Protein AF-A0A9E5JRK7-F1 (afdb_monomer_lite)

Organism: NCBI:txid1470433

InterPro domains:
  IPR021379 Protein of unknown function DUF3012 [PF11216] (36-63)

Radius of gyration: 22.75 Å; chains: 1; bounding box: 49×33×58 Å

Secondary structure (DSSP, 8-state):
-HHHHHHHHHHHHHHHHHHHHHGGG---------SHHHHHHHHHS-GGG--HHHHHHHHHHTSGGGS--

pLDDT: mean 81.44, std 14.99, range [46.78, 96.19]

Structure (mmCIF, N/CA/C/O backbone):
data_AF-A0A9E5JRK7-F1
#
_entry.id   AF-A0A9E5JRK7-F1
#
loop_
_atom_site.group_PDB
_atom_site.id
_atom_site.type_symbol
_atom_site.label_atom_id
_atom_site.label_alt_id
_atom_site.label_comp_id
_atom_site.label_asym_id
_atom_site.label_entity_id
_atom_site.label_seq_id
_atom_site.pdbx_PDB_ins_code
_atom_site.Cartn_x
_atom_site.Cartn_y
_atom_site.Cartn_z
_atom_site.occupancy
_atom_site.B_iso_or_equiv
_atom_site.auth_seq_id
_atom_site.auth_comp_id
_atom_site.auth_asym_id
_atom_site.auth_atom_id
_atom_site.pdbx_PDB_model_num
ATOM 1 N N . MET A 1 1 ? -33.055 -16.056 31.518 1.00 66.31 1 MET A N 1
ATOM 2 C CA . MET A 1 1 ? -33.220 -15.167 30.343 1.00 66.31 1 MET A CA 1
ATOM 3 C C . MET A 1 1 ? -32.398 -13.880 30.469 1.00 66.31 1 MET A C 1
ATOM 5 O O . MET A 1 1 ? -31.387 -13.775 29.798 1.00 66.31 1 MET A O 1
ATOM 9 N N . LYS A 1 2 ? -32.726 -12.950 31.383 1.00 76.25 2 LYS A N 1
ATOM 10 C CA . LYS A 1 2 ? -32.054 -11.629 31.510 1.00 76.25 2 LYS A CA 1
ATOM 11 C C . LYS A 1 2 ? -30.536 -11.678 31.786 1.00 76.25 2 LYS A C 1
ATOM 13 O O . LYS A 1 2 ? -29.796 -10.843 31.288 1.00 76.25 2 LYS A O 1
ATOM 18 N N . LYS A 1 3 ? -30.068 -12.692 32.527 1.00 78.31 3 LYS A N 1
ATOM 19 C CA . LYS A 1 3 ? -28.636 -12.915 32.819 1.00 78.31 3 LYS A CA 1
ATOM 20 C C . LYS A 1 3 ? -27.817 -13.247 31.562 1.00 78.31 3 LYS A C 1
ATOM 22 O O . LYS A 1 3 ? -26.726 -12.725 31.388 1.00 78.31 3 LYS A O 1
ATOM 27 N N . TYR A 1 4 ? -28.380 -14.057 30.665 1.00 89.62 4 TYR A N 1
ATOM 28 C CA . TYR A 1 4 ? -27.747 -14.411 29.391 1.00 89.62 4 TYR A CA 1
ATOM 29 C C . TYR A 1 4 ? -27.723 -13.233 28.418 1.00 89.62 4 TYR A C 1
ATOM 31 O O . TYR A 1 4 ? -26.771 -13.092 27.665 1.00 89.62 4 TYR A O 1
ATOM 39 N N . LEU A 1 5 ? -28.727 -12.352 28.490 1.00 89.69 5 LEU A N 1
ATOM 40 C CA . LEU A 1 5 ? -28.773 -11.126 27.694 1.00 89.69 5 LEU A CA 1
ATOM 41 C C . LEU A 1 5 ? -27.627 -10.165 28.058 1.00 89.69 5 LEU A C 1
ATOM 43 O O . LEU A 1 5 ? -27.004 -9.590 27.173 1.00 89.69 5 LEU A O 1
ATOM 47 N N . GLY A 1 6 ? -27.310 -10.038 29.352 1.00 93.88 6 GLY A N 1
ATOM 48 C CA . GLY A 1 6 ? -26.169 -9.238 29.813 1.00 93.88 6 GLY A CA 1
ATOM 49 C C . GLY A 1 6 ? -24.820 -9.822 29.386 1.00 93.88 6 GLY A C 1
ATOM 50 O O . GLY A 1 6 ? -23.963 -9.093 28.897 1.00 93.88 6 GLY A O 1
ATOM 51 N N . ILE A 1 7 ? -24.654 -11.142 29.505 1.00 94.06 7 ILE A N 1
ATOM 52 C CA . ILE A 1 7 ? -23.429 -11.839 29.079 1.00 94.06 7 ILE A CA 1
ATOM 53 C C . ILE A 1 7 ? -23.235 -11.718 27.560 1.00 94.06 7 ILE A C 1
ATOM 55 O O . ILE A 1 7 ? -22.140 -11.400 27.110 1.00 94.06 7 ILE A O 1
ATOM 59 N N . LEU A 1 8 ? -24.297 -11.904 26.771 1.00 94.19 8 LEU A N 1
ATOM 60 C CA . LEU A 1 8 ? -24.253 -11.760 25.315 1.00 94.19 8 LEU A CA 1
ATOM 61 C C . LEU A 1 8 ? -23.865 -10.337 24.893 1.00 94.19 8 LEU A C 1
ATOM 63 O O . LEU A 1 8 ? -23.052 -10.170 23.989 1.00 94.19 8 LEU A O 1
ATOM 67 N N . SER A 1 9 ? -24.402 -9.322 25.576 1.00 94.44 9 SER A N 1
ATOM 68 C CA . SER A 1 9 ? -24.054 -7.918 25.332 1.00 94.44 9 SER A CA 1
ATOM 69 C C . SER A 1 9 ? -22.564 -7.649 25.574 1.00 94.44 9 SER A C 1
ATOM 71 O O . SER A 1 9 ? -21.892 -7.071 24.724 1.00 94.44 9 SER A O 1
ATOM 73 N N . LEU A 1 10 ? -22.011 -8.146 26.686 1.00 94.56 10 LEU A N 1
ATOM 74 C CA . LEU A 1 10 ? -20.587 -7.987 27.004 1.00 94.56 10 LEU A CA 1
ATOM 75 C C . LEU A 1 10 ? -19.675 -8.702 25.998 1.00 94.56 10 LEU A C 1
ATOM 77 O O . LEU A 1 10 ? -18.641 -8.155 25.622 1.00 94.56 10 LEU A O 1
ATOM 81 N N . LEU A 1 11 ? -20.067 -9.891 25.529 1.00 95.56 11 LEU A N 1
ATOM 82 C CA . LEU A 1 11 ? -19.323 -10.628 24.504 1.00 95.56 11 LEU A CA 1
ATOM 83 C C . LEU A 1 11 ? -19.324 -9.899 23.156 1.00 95.56 11 LEU A C 1
ATOM 85 O O . LEU A 1 11 ? -18.283 -9.819 22.510 1.00 95.56 11 LEU A O 1
ATOM 89 N N . LEU A 1 12 ? -20.464 -9.333 22.751 1.00 96.12 12 LEU A N 1
ATOM 90 C CA . LEU A 1 12 ? -20.571 -8.549 21.519 1.00 96.12 12 LEU A CA 1
ATOM 91 C C . LEU A 1 12 ? -19.724 -7.275 21.579 1.00 96.12 12 LEU A C 1
ATOM 93 O O . LEU A 1 12 ? -19.016 -6.973 20.624 1.00 96.12 12 LEU A O 1
ATOM 97 N N . ILE A 1 13 ? -19.745 -6.558 22.705 1.00 96.19 13 ILE A N 1
ATOM 98 C CA . ILE A 1 13 ? -18.916 -5.361 22.904 1.00 96.19 13 ILE A CA 1
ATOM 99 C C . ILE A 1 13 ? -17.426 -5.725 22.862 1.00 96.19 13 ILE A C 1
ATOM 101 O O . ILE A 1 13 ? -16.648 -5.042 22.199 1.00 96.19 13 ILE A O 1
ATOM 105 N N . GLY A 1 14 ? -17.031 -6.818 23.521 1.00 96.00 14 GLY A N 1
ATOM 106 C CA . GLY A 1 14 ? -15.654 -7.312 23.483 1.00 96.00 14 GLY A CA 1
ATOM 107 C C . GLY A 1 14 ? -15.203 -7.685 22.070 1.00 96.00 14 GLY A C 1
ATOM 108 O O . GLY A 1 14 ? -14.118 -7.293 21.650 1.00 96.00 14 GLY A O 1
ATOM 109 N N . LEU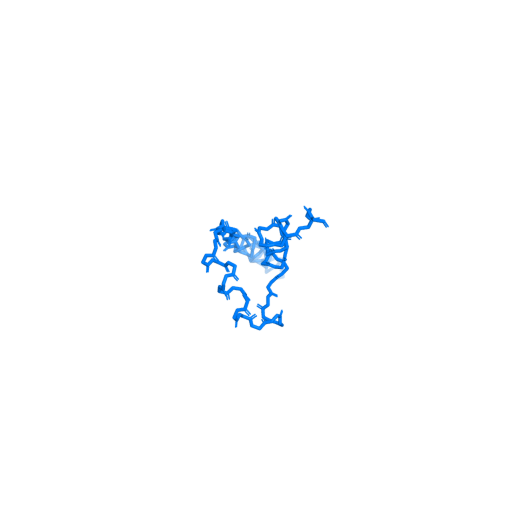 A 1 15 ? -16.054 -8.376 21.308 1.00 95.25 15 LEU A N 1
ATOM 110 C CA . LEU A 1 15 ? -15.775 -8.727 19.915 1.00 95.25 15 LEU A CA 1
ATOM 111 C C . LEU A 1 15 ? -15.601 -7.480 19.038 1.00 95.25 15 LEU A C 1
ATOM 113 O O . LEU A 1 15 ? -14.645 -7.406 18.273 1.00 95.25 15 LEU A O 1
ATOM 117 N N . LEU A 1 16 ? -16.482 -6.485 19.179 1.00 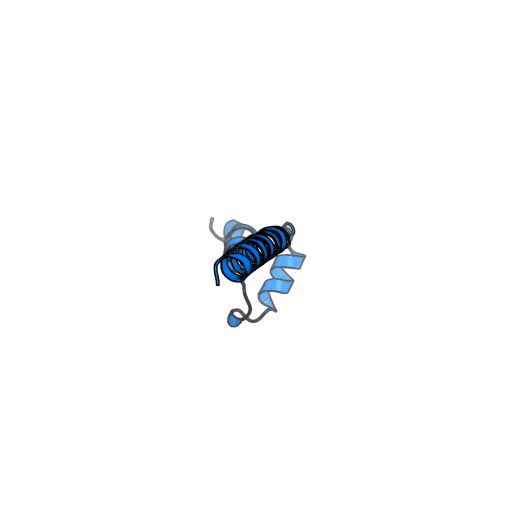94.06 16 LEU A N 1
ATOM 118 C CA . LEU A 1 16 ? -16.380 -5.222 18.443 1.00 94.06 16 LEU A CA 1
ATOM 119 C C . LEU A 1 16 ? -15.084 -4.468 18.769 1.00 94.06 16 LEU A C 1
ATOM 121 O O . LEU A 1 16 ? -14.445 -3.944 17.861 1.00 94.06 16 LEU A O 1
ATOM 125 N N . ALA A 1 17 ? -14.661 -4.451 20.036 1.00 94.06 17 ALA A N 1
ATOM 126 C CA . ALA A 1 17 ? -13.407 -3.820 20.446 1.00 94.06 17 ALA A CA 1
ATOM 127 C C . ALA A 1 17 ? -12.173 -4.519 19.846 1.00 94.06 17 ALA A C 1
ATOM 129 O O . ALA A 1 17 ? -11.236 -3.850 19.414 1.00 94.06 17 ALA A O 1
ATOM 130 N N . VAL A 1 18 ? -12.185 -5.855 19.771 1.00 93.12 18 VAL A N 1
ATOM 131 C CA . VAL A 1 18 ? -11.109 -6.636 19.137 1.00 93.12 18 VAL A CA 1
ATOM 132 C C . VAL A 1 18 ? -11.048 -6.367 17.633 1.00 93.12 18 VAL A C 1
ATOM 134 O O . VAL A 1 18 ? -9.964 -6.135 17.105 1.00 93.12 18 VAL A O 1
ATOM 137 N N . LEU A 1 19 ? -12.197 -6.346 16.951 1.00 88.31 19 LEU A N 1
ATOM 138 C CA . LEU A 1 19 ? -12.264 -6.048 15.518 1.00 88.31 19 LEU A CA 1
ATOM 139 C C . LEU A 1 19 ? -11.767 -4.630 15.207 1.00 88.31 19 LEU A C 1
ATOM 141 O O . LEU A 1 19 ? -10.989 -4.459 14.276 1.00 88.31 19 LEU A O 1
ATOM 145 N N . ALA A 1 20 ? -12.137 -3.635 16.018 1.00 87.44 20 ALA A N 1
ATOM 146 C CA . ALA A 1 20 ? -11.656 -2.263 15.856 1.00 87.44 20 ALA A CA 1
ATOM 147 C C . ALA A 1 20 ? -10.140 -2.127 16.095 1.00 87.44 20 ALA A C 1
ATOM 149 O O . ALA A 1 20 ? -9.474 -1.363 15.401 1.00 87.44 20 ALA A O 1
ATOM 150 N N . GLY A 1 21 ? -9.578 -2.875 17.051 1.00 86.12 21 GLY A N 1
ATOM 151 C CA . GLY A 1 21 ? -8.132 -2.895 17.295 1.00 86.12 21 GLY A CA 1
ATOM 152 C C . GLY A 1 21 ? -7.334 -3.542 16.159 1.00 86.12 21 GLY A C 1
ATOM 153 O O . GLY A 1 21 ? -6.222 -3.110 15.869 1.00 86.12 21 GLY A O 1
ATOM 154 N N . LEU A 1 22 ? -7.908 -4.540 15.480 1.00 81.19 22 LEU A N 1
ATOM 155 C CA . LEU A 1 22 ? -7.284 -5.202 14.329 1.00 81.19 22 LEU A CA 1
ATOM 156 C C . LEU A 1 22 ? -7.193 -4.287 13.101 1.00 81.19 22 LEU A C 1
ATOM 158 O O . LEU A 1 22 ? -6.229 -4.392 12.350 1.00 81.19 22 LEU A O 1
ATOM 162 N N . SER A 1 23 ? -8.125 -3.347 12.928 1.00 77.06 23 SER A N 1
ATOM 163 C CA . SER A 1 23 ? -8.075 -2.359 11.840 1.00 77.06 23 SER A CA 1
ATOM 164 C C . SER A 1 23 ? -6.872 -1.409 11.930 1.00 77.06 23 SER A C 1
ATOM 166 O O . SER A 1 23 ? -6.468 -0.839 10.928 1.00 77.06 23 SER A O 1
ATOM 168 N N . MET A 1 24 ? -6.250 -1.250 13.105 1.00 70.00 24 MET A N 1
ATOM 169 C CA . MET A 1 24 ? -5.039 -0.425 13.257 1.00 70.00 24 MET A CA 1
ATOM 170 C C . MET A 1 24 ? -3.756 -1.117 12.772 1.00 70.00 24 MET A C 1
ATOM 172 O O . MET A 1 24 ? -2.705 -0.483 12.721 1.00 70.00 24 MET A O 1
ATOM 176 N N . LEU A 1 25 ? -3.822 -2.409 12.435 1.00 64.06 25 LEU A N 1
ATOM 177 C CA . LEU A 1 25 ? -2.695 -3.169 11.889 1.00 64.06 25 LEU A CA 1
ATOM 178 C C . LEU A 1 25 ? -2.601 -3.084 10.362 1.00 64.06 25 LEU A C 1
ATOM 180 O O . LEU A 1 25 ? -1.683 -3.672 9.790 1.00 64.06 25 LEU A O 1
ATOM 184 N N . GLU A 1 26 ? -3.489 -2.335 9.701 1.00 61.62 26 GLU A N 1
ATOM 185 C CA . GLU A 1 26 ? -3.295 -1.924 8.309 1.00 61.62 26 GLU A CA 1
ATOM 186 C C . GLU A 1 26 ? -2.166 -0.886 8.262 1.00 61.62 26 GLU A C 1
ATOM 188 O O . GLU A 1 26 ? -2.367 0.323 8.162 1.00 61.62 26 GLU A O 1
ATOM 193 N N . GLY A 1 27 ? -0.936 -1.380 8.396 1.00 53.78 27 GLY A N 1
ATOM 194 C CA . GLY A 1 27 ? 0.260 -0.639 8.056 1.00 53.78 27 GLY A CA 1
ATOM 195 C C . GLY A 1 27 ? 0.209 -0.335 6.569 1.00 53.78 27 GLY A C 1
ATOM 196 O O . GLY A 1 27 ? 0.564 -1.177 5.750 1.00 53.78 27 GLY A O 1
ATOM 197 N N . ASN A 1 28 ? -0.242 0.868 6.224 1.00 59.34 28 ASN A N 1
ATOM 198 C CA . ASN A 1 28 ? 0.002 1.454 4.920 1.00 59.34 28 ASN A CA 1
ATOM 199 C C . ASN A 1 28 ? 1.510 1.685 4.801 1.00 59.34 28 ASN A C 1
ATOM 201 O O . ASN A 1 28 ? 2.033 2.730 5.188 1.00 59.34 28 ASN A O 1
ATOM 205 N N . THR A 1 29 ? 2.231 0.675 4.321 1.00 46.78 29 THR A N 1
ATOM 206 C CA . THR A 1 29 ? 3.577 0.871 3.806 1.00 46.78 29 THR A CA 1
ATOM 207 C C . THR A 1 29 ? 3.436 1.592 2.469 1.00 46.78 29 THR A C 1
ATOM 209 O O . THR A 1 29 ? 3.639 0.999 1.411 1.00 46.78 29 THR A O 1
ATOM 212 N N . GLU A 1 30 ? 3.119 2.888 2.511 1.00 51.56 30 GLU A N 1
ATOM 213 C CA . GLU A 1 30 ? 3.616 3.850 1.525 1.00 51.56 30 GLU A CA 1
ATO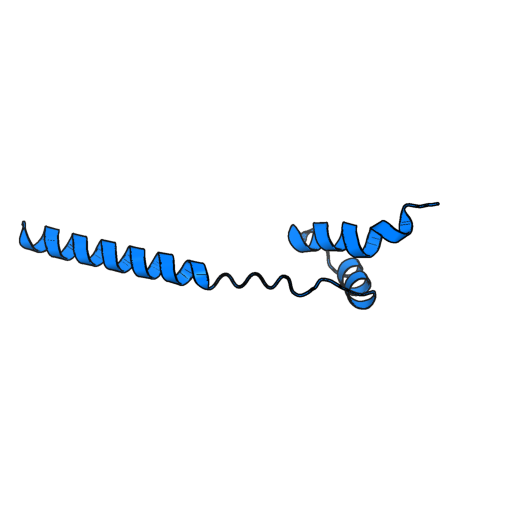M 214 C C . GLU A 1 30 ? 5.139 3.873 1.692 1.00 51.56 30 GLU A C 1
ATOM 216 O O . GLU A 1 30 ? 5.734 4.797 2.240 1.00 51.56 30 GLU A O 1
ATOM 221 N N . SER A 1 31 ? 5.777 2.760 1.335 1.00 53.47 31 SER A N 1
ATOM 222 C CA . SER A 1 31 ? 7.215 2.677 1.228 1.00 53.47 31 SER A CA 1
ATOM 223 C C . SER A 1 31 ? 7.532 3.535 0.023 1.00 53.47 31 SER A C 1
ATOM 225 O O . SER A 1 31 ? 7.359 3.077 -1.098 1.00 53.47 31 SER A O 1
ATOM 227 N N . GLU A 1 32 ? 7.828 4.804 0.297 1.00 56.16 32 GLU A N 1
ATOM 228 C CA . GLU A 1 32 ? 8.447 5.805 -0.566 1.00 56.16 32 GLU A CA 1
ATOM 229 C C . GLU A 1 32 ? 8.827 5.214 -1.936 1.00 56.16 32 GLU A C 1
ATOM 231 O O . GLU A 1 32 ? 9.890 4.618 -2.101 1.00 56.16 32 GLU A O 1
ATOM 236 N N . LEU A 1 33 ? 7.885 5.286 -2.888 1.00 64.81 33 LEU A N 1
ATOM 237 C CA . LEU A 1 33 ? 8.009 4.736 -4.243 1.00 64.81 33 LEU A CA 1
ATOM 238 C C . LEU A 1 33 ? 8.945 5.645 -5.047 1.00 64.81 33 LEU A C 1
ATOM 240 O O . LEU A 1 33 ? 8.495 6.445 -5.870 1.00 64.81 33 LEU A O 1
ATOM 244 N N . VAL A 1 34 ? 10.233 5.636 -4.707 1.00 64.38 34 VAL A N 1
ATOM 245 C CA . VAL A 1 34 ? 11.178 6.656 -5.164 1.00 64.38 34 VAL A CA 1
ATOM 246 C C . VAL A 1 34 ? 12.434 6.012 -5.739 1.00 64.38 34 VAL A C 1
ATOM 248 O O . VAL A 1 34 ? 13.178 5.323 -5.041 1.00 64.38 34 VAL A O 1
ATOM 251 N N . GLY A 1 35 ? 12.686 6.304 -7.018 1.00 72.94 35 GLY A N 1
ATOM 252 C CA . GLY A 1 35 ? 13.955 6.064 -7.706 1.00 72.94 35 GLY A CA 1
ATOM 253 C C . GLY A 1 35 ? 13.851 5.211 -8.975 1.00 72.94 35 GLY A C 1
ATOM 254 O O . GLY A 1 35 ? 12.932 4.413 -9.132 1.00 72.94 35 GLY A O 1
ATOM 255 N N . GLU A 1 36 ? 14.856 5.346 -9.844 1.00 81.62 36 GLU A N 1
ATOM 256 C CA . GLU A 1 36 ? 14.987 4.632 -11.129 1.00 81.62 36 GLU A CA 1
ATOM 257 C C . GLU A 1 36 ? 14.819 3.113 -10.989 1.00 81.62 36 GLU A C 1
ATOM 259 O O . GLU A 1 36 ? 14.028 2.488 -11.685 1.00 81.62 36 GLU A O 1
ATOM 264 N N . ALA A 1 37 ? 15.490 2.520 -9.995 1.00 84.94 37 ALA A N 1
ATOM 265 C CA . ALA A 1 37 ? 15.434 1.079 -9.751 1.00 84.94 37 ALA A CA 1
ATOM 266 C C . ALA A 1 37 ? 14.020 0.573 -9.409 1.00 84.94 37 ALA A C 1
ATOM 268 O O . ALA A 1 37 ? 13.715 -0.604 -9.602 1.00 84.94 37 ALA A O 1
ATOM 269 N N . TRP A 1 38 ? 13.157 1.443 -8.879 1.00 88.75 38 TRP A N 1
ATOM 270 C CA . TRP A 1 38 ? 11.758 1.113 -8.635 1.00 88.75 38 TRP A CA 1
ATOM 271 C C . TRP A 1 38 ? 10.929 1.200 -9.923 1.00 88.75 38 TRP A C 1
ATOM 273 O O . TRP A 1 38 ? 10.100 0.324 -10.160 1.00 88.75 38 TRP A O 1
ATOM 283 N N . CYS A 1 39 ? 11.193 2.192 -10.779 1.00 90.62 39 CYS A N 1
ATOM 284 C CA . CYS A 1 39 ? 10.581 2.290 -12.104 1.00 90.62 39 CYS A CA 1
ATOM 285 C C . CYS A 1 39 ? 10.900 1.054 -12.961 1.00 90.62 39 CYS A C 1
ATOM 287 O O . CYS A 1 39 ? 9.976 0.443 -13.497 1.00 90.62 39 CYS A O 1
ATOM 289 N N . ASP A 1 40 ? 12.163 0.615 -12.994 1.00 91.19 40 ASP A N 1
ATOM 290 C CA . ASP A 1 40 ? 12.587 -0.610 -13.691 1.00 91.19 40 ASP A CA 1
ATOM 291 C C . ASP A 1 40 ? 11.831 -1.846 -13.183 1.00 91.19 40 ASP A C 1
ATOM 293 O O . ASP A 1 40 ? 11.256 -2.614 -13.954 1.00 91.19 40 ASP A O 1
ATOM 297 N N . ALA A 1 41 ? 11.760 -2.008 -11.859 1.00 91.44 41 ALA A N 1
ATOM 298 C CA . ALA A 1 41 ? 11.048 -3.125 -11.245 1.00 91.44 41 ALA A CA 1
ATOM 299 C C . ALA A 1 41 ? 9.538 -3.107 -11.550 1.00 91.44 41 ALA A C 1
ATOM 301 O O . ALA A 1 41 ? 8.913 -4.165 -11.655 1.00 91.44 41 ALA A O 1
ATOM 302 N N . MET A 1 42 ? 8.943 -1.920 -11.689 1.00 92.31 42 MET A N 1
ATOM 303 C CA . MET A 1 42 ? 7.539 -1.755 -12.059 1.00 92.31 42 MET A CA 1
ATOM 304 C C . MET A 1 42 ? 7.283 -2.098 -13.527 1.00 92.31 42 MET A C 1
ATOM 306 O O . MET A 1 42 ? 6.268 -2.728 -13.814 1.00 92.31 42 MET A O 1
ATOM 310 N N . VAL A 1 43 ? 8.196 -1.757 -14.444 1.00 92.50 43 VAL A N 1
ATOM 311 C CA . VAL A 1 43 ? 8.100 -2.135 -15.868 1.00 92.50 43 VAL A CA 1
ATOM 312 C C . VAL A 1 43 ? 8.096 -3.657 -16.042 1.00 92.50 43 VAL A C 1
ATOM 314 O O . VAL A 1 43 ? 7.333 -4.179 -16.856 1.00 92.50 43 VAL A O 1
ATOM 317 N N . ASP A 1 44 ? 8.884 -4.376 -15.241 1.00 94.19 44 ASP A N 1
ATOM 318 C CA . ASP A 1 44 ? 8.941 -5.844 -15.263 1.00 94.19 44 ASP A CA 1
ATOM 319 C C . ASP A 1 44 ? 7.736 -6.519 -14.577 1.00 94.19 44 ASP A C 1
ATOM 321 O O . ASP A 1 44 ? 7.471 -7.710 -14.786 1.00 94.19 44 ASP A O 1
ATOM 325 N N . LYS A 1 45 ? 6.982 -5.784 -13.752 1.00 93.81 45 LYS A N 1
ATOM 326 C CA . LYS A 1 45 ? 5.820 -6.299 -13.021 1.00 93.81 45 LYS A CA 1
ATOM 327 C C . LYS A 1 45 ? 4.565 -6.277 -13.912 1.00 93.81 45 LYS A C 1
ATOM 329 O O . LYS A 1 45 ? 4.168 -5.202 -14.362 1.00 93.81 45 LYS A O 1
ATOM 334 N N . PRO A 1 46 ? 3.847 -7.407 -14.094 1.00 95.88 46 PRO A N 1
ATOM 335 C CA . PRO A 1 46 ? 2.568 -7.428 -14.808 1.00 95.88 46 PRO A CA 1
ATOM 336 C C . PRO A 1 46 ? 1.566 -6.408 -14.250 1.00 95.88 46 PRO A C 1
ATOM 338 O O . PRO A 1 46 ? 1.339 -6.349 -13.040 1.00 95.88 46 PRO A O 1
ATOM 341 N N . ASN A 1 47 ? 0.963 -5.611 -15.135 1.00 88.56 47 ASN A N 1
ATOM 342 C CA . ASN A 1 47 ? 0.084 -4.495 -14.765 1.00 88.56 47 ASN A CA 1
ATOM 343 C C . ASN A 1 47 ? -1.200 -4.918 -14.029 1.00 88.56 47 ASN A C 1
ATOM 345 O O . ASN A 1 47 ? -1.753 -4.140 -13.258 1.00 88.56 47 ASN A O 1
ATOM 349 N N . ASP A 1 48 ? -1.658 -6.154 -14.215 1.00 94.25 48 ASP A N 1
ATOM 350 C CA . ASP A 1 48 ? -2.796 -6.745 -13.507 1.00 94.25 48 ASP A CA 1
ATOM 351 C C . ASP A 1 48 ? -2.502 -7.046 -12.027 1.00 94.25 48 ASP A C 1
ATOM 353 O O . ASP A 1 48 ? -3.424 -7.273 -11.245 1.00 94.25 48 ASP A O 1
ATOM 357 N N . GLN A 1 49 ? -1.228 -7.013 -11.630 1.00 93.81 49 GLN A N 1
ATOM 358 C CA . GLN A 1 49 ? -0.773 -7.186 -10.249 1.00 93.81 49 GLN A CA 1
ATOM 359 C C . GLN A 1 49 ? -0.460 -5.857 -9.556 1.00 93.81 49 GLN A C 1
ATOM 361 O O . GLN A 1 49 ? 0.039 -5.851 -8.426 1.00 93.81 49 GLN A O 1
ATOM 366 N N . TRP A 1 50 ? -0.687 -4.731 -10.230 1.00 91.69 50 TRP A N 1
ATOM 367 C CA . TRP A 1 50 ? -0.453 -3.419 -9.650 1.00 91.69 50 TRP A CA 1
ATOM 368 C C . TRP A 1 50 ? -1.584 -3.055 -8.696 1.00 91.69 50 TRP A C 1
ATOM 370 O O . TRP A 1 50 ? -2.768 -3.257 -8.967 1.00 91.69 50 TRP A O 1
ATOM 380 N N . THR A 1 51 ? -1.211 -2.473 -7.567 1.00 91.50 51 THR A N 1
ATOM 381 C CA . THR A 1 51 ? -2.152 -1.777 -6.697 1.00 91.50 51 THR A CA 1
ATOM 382 C C . THR A 1 51 ? -2.474 -0.393 -7.266 1.00 91.50 51 THR A C 1
ATOM 384 O O . THR A 1 51 ? -1.735 0.166 -8.083 1.00 91.50 51 THR A O 1
ATOM 387 N N . GLU A 1 52 ? -3.575 0.202 -6.809 1.00 89.56 52 GLU A N 1
ATOM 388 C CA . GLU A 1 52 ? -3.925 1.584 -7.162 1.00 89.56 52 GLU A CA 1
ATOM 389 C C . GLU A 1 52 ? -2.817 2.569 -6.747 1.00 89.56 52 GLU A C 1
ATOM 391 O O . GLU A 1 52 ? -2.447 3.457 -7.516 1.00 89.56 52 GLU A O 1
ATOM 396 N N . ALA A 1 53 ? -2.230 2.362 -5.565 1.00 86.69 53 ALA A N 1
ATOM 397 C CA . ALA A 1 53 ? -1.138 3.182 -5.050 1.00 86.69 53 ALA A CA 1
ATOM 398 C C . ALA A 1 53 ? 0.123 3.090 -5.924 1.00 86.69 53 ALA A C 1
ATOM 400 O O . ALA A 1 53 ? 0.695 4.119 -6.279 1.00 86.69 53 ALA A O 1
ATOM 401 N N . GLU A 1 54 ? 0.525 1.882 -6.329 1.00 90.00 54 GLU A N 1
ATOM 402 C CA . GLU A 1 54 ? 1.659 1.677 -7.241 1.00 90.00 54 GLU A CA 1
ATOM 403 C C . GLU A 1 54 ? 1.404 2.299 -8.616 1.00 90.00 54 GLU A C 1
ATOM 405 O O . GLU A 1 54 ? 2.301 2.911 -9.186 1.00 90.00 54 GLU A O 1
ATOM 410 N N . THR A 1 55 ? 0.173 2.210 -9.124 1.00 91.56 55 THR A N 1
ATOM 411 C CA . THR A 1 55 ? -0.212 2.822 -10.404 1.00 91.56 55 THR A CA 1
ATOM 412 C C . THR A 1 55 ? -0.061 4.342 -10.358 1.00 91.56 55 THR A C 1
ATOM 414 O O . THR A 1 55 ? 0.560 4.943 -11.236 1.00 91.56 55 THR A O 1
ATOM 4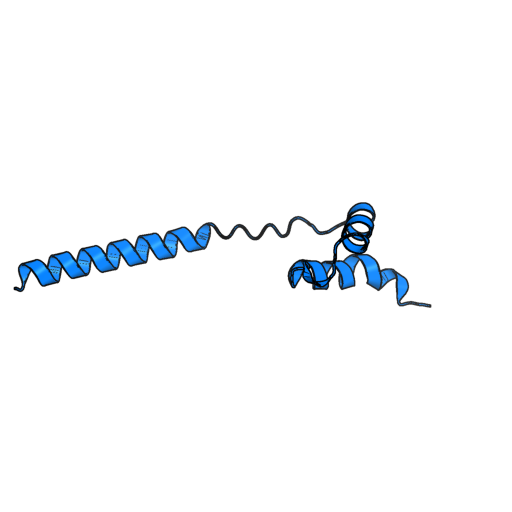17 N N . LEU A 1 56 ? -0.602 4.976 -9.314 1.00 88.81 56 LEU A N 1
ATOM 418 C CA . LEU A 1 56 ? -0.498 6.422 -9.121 1.00 88.81 56 LEU A CA 1
ATOM 419 C C . LEU A 1 56 ? 0.942 6.861 -8.842 1.00 88.81 56 LEU A C 1
ATOM 421 O O . LEU A 1 56 ? 1.352 7.917 -9.320 1.00 88.81 56 LEU A O 1
ATOM 425 N N . GLY A 1 57 ? 1.700 6.070 -8.083 1.00 86.62 57 GLY A N 1
ATOM 426 C CA . GLY A 1 57 ? 3.117 6.304 -7.827 1.00 86.62 57 GLY A CA 1
ATOM 427 C C . GLY A 1 57 ? 3.942 6.243 -9.107 1.00 86.62 57 GLY A C 1
ATOM 428 O O . GLY A 1 57 ? 4.707 7.159 -9.379 1.00 86.62 57 GLY A O 1
ATOM 429 N N . PHE A 1 58 ? 3.722 5.231 -9.947 1.00 89.19 58 PHE A N 1
ATOM 430 C CA . PHE A 1 58 ? 4.466 5.039 -11.191 1.00 89.19 58 PHE A CA 1
ATOM 431 C C . PHE A 1 58 ? 4.208 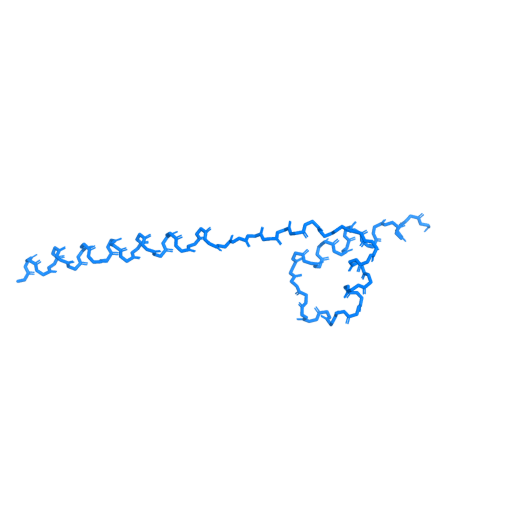6.184 -12.167 1.00 89.19 58 PHE A C 1
ATOM 433 O O . PHE A 1 58 ? 5.144 6.768 -12.703 1.00 89.19 58 PHE A O 1
ATOM 440 N N . ALA A 1 59 ? 2.945 6.588 -12.318 1.00 89.38 59 ALA A N 1
ATOM 441 C CA . ALA A 1 59 ? 2.591 7.722 -13.163 1.00 89.38 59 ALA A CA 1
ATOM 442 C C . ALA A 1 59 ? 3.234 9.043 -12.705 1.00 89.38 59 ALA A C 1
ATOM 444 O O . ALA A 1 59 ? 3.630 9.853 -13.536 1.00 89.38 59 ALA A O 1
ATOM 445 N N . LYS A 1 60 ? 3.340 9.271 -11.392 1.00 85.38 60 LYS A N 1
ATOM 446 C CA . LYS A 1 60 ? 3.914 10.507 -10.838 1.00 85.38 60 LYS A CA 1
ATOM 447 C C . LYS A 1 60 ? 5.438 10.514 -10.836 1.00 85.38 60 LYS A C 1
ATOM 449 O O . LYS A 1 60 ? 6.019 11.567 -11.060 1.00 85.38 60 LYS A O 1
ATOM 454 N N . THR A 1 61 ? 6.061 9.379 -10.537 1.00 83.56 61 THR A N 1
ATOM 455 C CA . THR A 1 61 ? 7.511 9.283 -10.327 1.00 83.56 61 THR A CA 1
ATOM 456 C C . THR A 1 61 ? 8.258 8.928 -11.609 1.00 83.56 61 THR A C 1
ATOM 458 O O . THR A 1 61 ? 9.354 9.430 -11.810 1.00 83.56 61 THR A O 1
ATOM 461 N N . CYS A 1 62 ? 7.687 8.075 -12.464 1.00 88.19 62 CYS A N 1
ATOM 462 C CA . CYS A 1 62 ? 8.407 7.468 -13.588 1.00 88.19 62 CYS A CA 1
ATOM 463 C C . CYS A 1 62 ? 7.983 7.998 -14.962 1.00 88.19 62 CYS A C 1
ATOM 465 O O . CYS A 1 62 ? 8.730 7.834 -15.911 1.00 88.19 62 CYS A O 1
ATOM 467 N N . LEU A 1 63 ? 6.787 8.591 -15.092 1.00 85.94 63 LEU A N 1
ATOM 468 C CA . LEU A 1 63 ? 6.265 9.068 -16.386 1.00 85.94 63 LEU A CA 1
ATOM 469 C C . LEU A 1 63 ? 6.225 10.596 -16.515 1.00 85.94 63 LEU A C 1
ATOM 471 O O . LEU A 1 63 ? 6.049 11.112 -17.615 1.00 85.94 63 LEU A O 1
ATOM 475 N N . TYR A 1 64 ? 6.314 11.331 -15.405 1.00 71.38 64 TYR A N 1
ATOM 476 C CA . TYR A 1 64 ? 6.072 12.778 -15.411 1.00 71.38 64 TYR A CA 1
ATOM 477 C C . TYR A 1 64 ? 7.263 13.590 -15.954 1.00 71.38 64 TYR A C 1
ATOM 479 O O . TYR A 1 64 ? 7.042 14.675 -16.486 1.00 71.38 64 TYR A O 1
ATOM 487 N N . ASP A 1 65 ? 8.488 13.053 -15.902 1.00 58.06 65 ASP A N 1
ATOM 488 C CA . ASP A 1 65 ? 9.671 13.670 -16.528 1.00 58.06 65 ASP A CA 1
ATOM 489 C C . ASP A 1 65 ? 9.721 13.458 -18.061 1.00 58.06 65 ASP A C 1
ATOM 491 O O . ASP A 1 65 ? 10.430 14.185 -18.752 1.00 58.06 65 ASP A O 1
ATOM 495 N N . ASP A 1 66 ? 8.911 12.544 -18.614 1.00 54.34 66 ASP A N 1
ATOM 496 C CA . ASP A 1 66 ? 8.832 12.262 -20.061 1.00 54.34 66 ASP A CA 1
ATOM 497 C C . ASP A 1 66 ? 7.777 13.117 -20.806 1.00 54.34 66 ASP A C 1
ATOM 499 O O . ASP A 1 66 ? 7.575 12.956 -22.010 1.00 54.34 66 ASP A O 1
ATOM 503 N N . ALA A 1 67 ? 7.051 14.003 -20.109 1.00 54.94 67 ALA A N 1
ATOM 504 C CA . ALA A 1 67 ? 5.866 14.692 -20.643 1.00 54.94 67 ALA A CA 1
ATOM 505 C C . ALA A 1 67 ? 6.087 16.156 -21.089 1.00 54.94 67 ALA A C 1
ATOM 507 O O . ALA A 1 67 ? 5.123 16.806 -21.502 1.00 54.94 67 ALA A O 1
ATOM 508 N N . GLU A 1 68 ? 7.317 16.679 -21.032 1.00 51.03 68 GLU A N 1
ATOM 509 C CA . GLU A 1 68 ? 7.665 18.028 -21.518 1.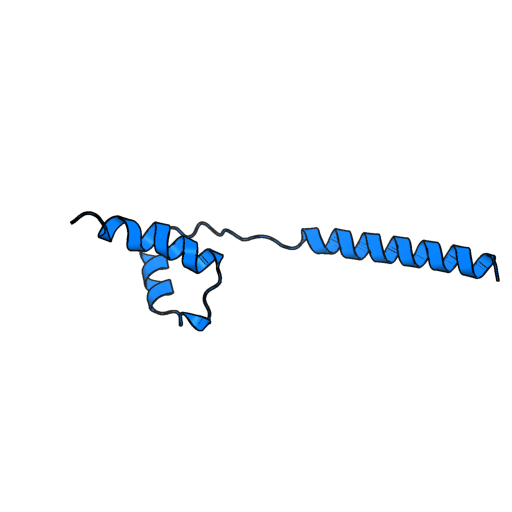00 51.03 68 GLU A CA 1
ATOM 510 C C . GLU A 1 68 ? 8.667 18.014 -22.693 1.00 51.03 68 GLU A C 1
ATOM 512 O O . GLU A 1 68 ? 9.745 18.604 -22.607 1.00 51.03 68 GLU A O 1
ATOM 517 N N . GLU A 1 69 ? 8.291 17.397 -23.822 1.00 47.00 69 GLU A N 1
ATOM 518 C CA . GLU A 1 69 ? 8.899 17.673 -25.143 1.00 47.00 69 GLU A CA 1
ATOM 519 C C . GLU A 1 69 ? 7.851 18.076 -26.195 1.00 47.00 69 GLU A C 1
ATOM 521 O O . GLU A 1 69 ? 6.837 17.354 -26.358 1.00 47.00 69 GLU A O 1
#

Sequence (69 aa):
MKKYLGILSLLLIGLLAVLAGLSMLEGNTESELVGEAWCDAMVDKPNDQWTEAETLGFAKTCLYDDAEE

Foldseek 3Di:
DVVVVVVVVVVVVVVVVVVVVVVVPPPPCPVPCADPVSLVVVVVDPPVPDDPSNVVSNCVHPVPVVPDD